Protein AF-A0A2T6CXG4-F1 (afdb_monomer_lite)

pLDDT: mean 84.73, std 13.45, range [51.25, 97.75]

Secondary structure (DSSP, 8-state):
----THHHHHHHHHHHHHHHHHHHHHTTT-GGGGGGTT--HHHHHHHHHHHHHHHHHHHHHHHHHHHGGG-PPPP--

Radius of gyration: 19.8 Å; chains: 1; bounding box: 58×24×47 Å

Sequence (77 aa):
MKLDLRLPIGILFLALGGLLAGYGALTFGSEMYKRSLNINVNFWWGLLLMLFGGLMLVPALLKAKGDDKSTRPPEAD

Structure (mmCIF, N/CA/C/O backbone):
data_AF-A0A2T6CXG4-F1
#
_entry.id   AF-A0A2T6CXG4-F1
#
loop_
_atom_site.group_PDB
_atom_site.id
_atom_site.type_symbol
_atom_site.label_atom_id
_atom_site.label_alt_id
_atom_site.label_comp_id
_atom_site.label_asym_id
_atom_site.label_entity_id
_atom_site.label_seq_id
_atom_site.pdbx_PDB_ins_code
_atom_site.Cartn_x
_atom_site.Cartn_y
_atom_site.Cartn_z
_atom_site.occupancy
_atom_site.B_iso_or_equiv
_atom_site.auth_seq_id
_atom_site.auth_comp_id
_atom_site.auth_asym_id
_atom_site.auth_atom_id
_atom_site.pdbx_PDB_model_num
ATOM 1 N N . MET A 1 1 ? -5.541 -0.417 28.124 1.00 51.25 1 MET A N 1
ATOM 2 C CA . MET A 1 1 ? -6.176 -0.013 26.849 1.00 51.25 1 MET A CA 1
ATOM 3 C C . MET A 1 1 ? -5.752 -1.022 25.789 1.00 51.25 1 MET A C 1
ATOM 5 O O . MET A 1 1 ? -4.556 -1.156 25.568 1.00 51.25 1 MET A O 1
ATOM 9 N N . LYS A 1 2 ? -6.671 -1.812 25.215 1.00 63.97 2 LYS A N 1
ATOM 10 C CA . LYS A 1 2 ? -6.338 -2.708 24.093 1.00 63.97 2 LYS A CA 1
ATOM 11 C C . LYS A 1 2 ? -6.151 -1.824 22.861 1.00 63.97 2 LYS A C 1
ATOM 13 O O . LYS A 1 2 ? -7.136 -1.405 22.268 1.00 63.97 2 LYS A O 1
ATOM 18 N N . LEU A 1 3 ? -4.907 -1.466 22.548 1.00 73.69 3 LEU A N 1
ATOM 19 C CA . LEU A 1 3 ? -4.581 -0.779 21.302 1.00 73.69 3 LEU A CA 1
ATOM 20 C C . LEU A 1 3 ? -4.998 -1.712 20.160 1.00 73.69 3 LEU A C 1
ATOM 22 O O . LEU A 1 3 ? -4.454 -2.810 20.034 1.00 73.69 3 LEU A O 1
ATOM 26 N N . ASP A 1 4 ? -6.002 -1.318 19.383 1.00 79.12 4 ASP A N 1
ATOM 27 C CA . ASP A 1 4 ? -6.476 -2.114 18.256 1.00 79.12 4 ASP A CA 1
ATOM 28 C C . ASP A 1 4 ? -5.411 -2.040 17.154 1.00 79.12 4 ASP A C 1
ATOM 30 O O . ASP A 1 4 ? -5.393 -1.124 16.333 1.00 79.12 4 ASP A O 1
ATOM 34 N N . LEU A 1 5 ? -4.466 -2.987 17.177 1.00 85.25 5 LEU A N 1
ATOM 35 C CA . LEU A 1 5 ? -3.296 -3.037 16.289 1.00 85.25 5 LEU A CA 1
ATOM 36 C C . LEU A 1 5 ? -3.671 -2.986 14.803 1.00 85.25 5 LEU A C 1
ATOM 38 O O . LEU A 1 5 ? -2.858 -2.602 13.968 1.00 85.25 5 LEU A O 1
ATOM 42 N N . ARG A 1 6 ? -4.916 -3.338 14.473 1.00 87.38 6 ARG A N 1
ATOM 43 C CA . ARG A 1 6 ? -5.445 -3.311 13.112 1.00 87.38 6 ARG A CA 1
ATOM 44 C C . ARG A 1 6 ? -5.306 -1.951 12.438 1.00 87.38 6 ARG A C 1
ATOM 46 O O . ARG A 1 6 ? -4.955 -1.895 11.265 1.00 87.38 6 ARG A O 1
ATOM 53 N N . LEU A 1 7 ? -5.566 -0.881 13.183 1.00 89.12 7 LEU A N 1
ATOM 54 C CA . LEU A 1 7 ? -5.594 0.478 12.656 1.00 89.12 7 LEU A CA 1
ATOM 55 C C . LEU A 1 7 ? -4.181 0.983 12.287 1.00 89.12 7 LEU A C 1
ATOM 57 O O . LEU A 1 7 ? -3.976 1.303 11.116 1.00 89.12 7 LEU A O 1
ATOM 61 N N . PRO A 1 8 ? -3.176 0.985 13.192 1.00 91.06 8 PRO A N 1
ATOM 62 C CA . PRO A 1 8 ? -1.821 1.402 12.833 1.00 91.06 8 PRO A CA 1
ATOM 63 C C . PRO A 1 8 ? -1.187 0.483 11.784 1.00 91.06 8 PRO A C 1
ATOM 65 O O . PRO A 1 8 ? -0.553 0.976 10.855 1.00 91.06 8 PRO A O 1
ATOM 68 N N . ILE A 1 9 ? -1.399 -0.835 11.871 1.00 92.38 9 ILE A N 1
ATOM 69 C CA . ILE A 1 9 ? -0.839 -1.782 10.898 1.00 92.38 9 ILE A CA 1
ATOM 70 C C . ILE A 1 9 ? -1.448 -1.557 9.507 1.00 92.38 9 ILE A C 1
ATOM 72 O O . ILE A 1 9 ? -0.711 -1.457 8.529 1.00 92.38 9 ILE A O 1
ATOM 76 N N . GLY A 1 10 ? -2.772 -1.415 9.402 1.00 93.06 10 GLY A N 1
ATOM 77 C CA . GLY A 1 10 ? -3.436 -1.184 8.119 1.00 93.06 10 GLY A CA 1
ATOM 78 C C . GLY A 1 10 ? -3.015 0.129 7.450 1.00 93.06 10 GLY A C 1
ATOM 79 O O . GLY A 1 10 ? -2.779 0.149 6.242 1.00 93.06 10 GLY A O 1
ATOM 80 N N . ILE A 1 11 ? -2.845 1.205 8.232 1.00 93.62 11 ILE A N 1
ATOM 81 C CA . ILE A 1 11 ? -2.346 2.493 7.722 1.00 93.62 11 ILE A CA 1
ATOM 82 C C . ILE A 1 11 ? -0.918 2.351 7.191 1.00 93.62 11 ILE A C 1
ATOM 84 O O . ILE A 1 11 ? -0.626 2.849 6.105 1.00 93.62 11 ILE A O 1
ATOM 88 N N . LEU A 1 12 ? -0.037 1.652 7.914 1.00 95.50 12 LEU A N 1
ATOM 89 C CA . LEU A 1 12 ? 1.342 1.427 7.472 1.00 95.50 12 LEU A CA 1
ATOM 90 C C . LEU A 1 12 ? 1.389 0.655 6.149 1.00 95.50 12 LEU A C 1
ATOM 92 O O . LEU A 1 12 ? 2.117 1.050 5.241 1.00 95.50 12 LEU A O 1
ATOM 96 N N . PHE A 1 13 ? 0.579 -0.398 6.004 1.00 96.44 13 PHE A N 1
ATOM 97 C CA . PHE A 1 13 ? 0.498 -1.161 4.756 1.00 96.44 13 PHE A CA 1
ATOM 98 C C . PHE A 1 13 ? -0.036 -0.332 3.584 1.00 96.44 13 PHE A C 1
ATOM 100 O O . PHE A 1 13 ? 0.509 -0.429 2.486 1.00 96.44 13 PHE A O 1
ATOM 107 N N . LEU A 1 14 ? -1.045 0.520 3.803 1.00 95.69 14 LEU A N 1
ATOM 108 C CA . LEU A 1 14 ? -1.523 1.439 2.765 1.00 95.69 14 LEU A CA 1
ATOM 109 C C . LEU A 1 14 ? -0.470 2.483 2.383 1.00 95.69 14 LEU A C 1
ATOM 111 O O . LEU A 1 14 ? -0.272 2.728 1.197 1.00 95.69 14 LEU A O 1
ATOM 115 N N . ALA 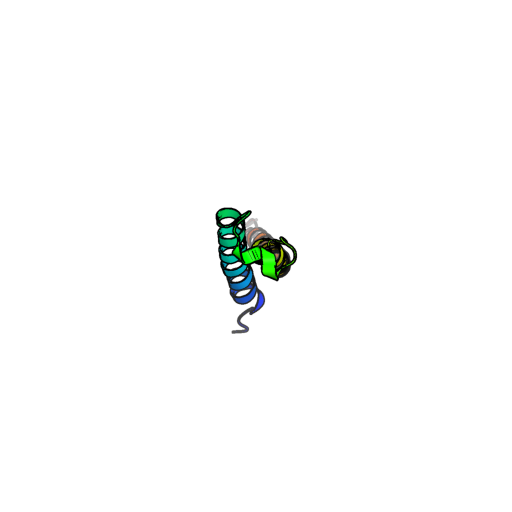A 1 15 ? 0.219 3.080 3.358 1.00 97.31 15 ALA A N 1
ATOM 116 C CA . ALA A 1 15 ? 1.238 4.095 3.101 1.00 97.31 15 ALA A CA 1
ATOM 117 C C . ALA A 1 15 ? 2.434 3.513 2.333 1.00 97.31 15 ALA A C 1
ATOM 119 O O . ALA A 1 15 ? 2.832 4.048 1.299 1.00 97.31 15 ALA A O 1
ATOM 120 N N . LEU A 1 16 ? 2.974 2.384 2.802 1.00 97.56 16 LEU A N 1
ATOM 121 C CA . LEU A 1 16 ? 4.093 1.701 2.151 1.00 97.56 16 LEU A CA 1
ATOM 122 C C 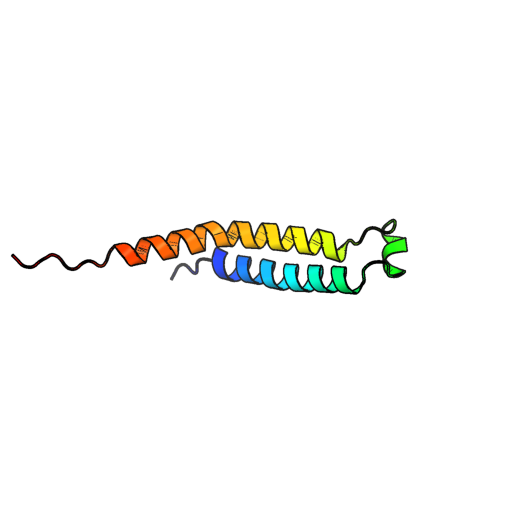. LEU A 1 16 ? 3.691 1.133 0.788 1.00 97.56 16 LEU A C 1
ATOM 124 O O . LEU A 1 16 ? 4.437 1.279 -0.178 1.00 97.56 16 LEU A O 1
ATOM 128 N N . GLY A 1 17 ? 2.506 0.527 0.690 1.00 97.38 17 GLY A N 1
ATOM 129 C CA . GLY A 1 17 ? 1.974 0.010 -0.567 1.00 97.38 17 GLY A CA 1
ATOM 130 C C . GLY A 1 17 ? 1.743 1.116 -1.595 1.00 97.38 17 GLY A C 1
ATOM 131 O O . GLY A 1 17 ? 2.116 0.953 -2.753 1.00 97.38 17 GLY A O 1
ATOM 132 N N . GLY A 1 18 ? 1.212 2.264 -1.169 1.00 97.62 18 GLY A N 1
ATOM 133 C CA . GLY A 1 18 ? 1.020 3.439 -2.017 1.00 97.62 18 GLY A CA 1
ATOM 134 C C . GLY A 1 18 ? 2.339 4.038 -2.493 1.00 97.62 18 GLY A C 1
ATOM 135 O O . GLY A 1 18 ? 2.483 4.329 -3.678 1.00 97.62 18 GLY A O 1
ATOM 136 N N . LEU A 1 19 ? 3.331 4.151 -1.605 1.00 97.75 19 LEU A N 1
ATOM 137 C CA . LEU A 1 19 ? 4.670 4.612 -1.972 1.00 97.75 19 LEU A CA 1
ATOM 138 C C . LEU A 1 19 ? 5.327 3.668 -2.990 1.00 97.75 19 LEU A C 1
ATOM 140 O O . LEU A 1 19 ? 5.866 4.125 -3.996 1.00 97.75 19 LEU A O 1
ATOM 144 N N . LEU A 1 20 ? 5.250 2.355 -2.757 1.00 97.44 20 LEU A N 1
ATOM 145 C CA . LEU A 1 20 ? 5.854 1.349 -3.628 1.00 97.44 20 LEU A CA 1
ATOM 146 C C . LEU A 1 20 ? 5.134 1.248 -4.981 1.00 97.44 20 LEU A C 1
ATOM 148 O O . LEU A 1 20 ? 5.790 1.170 -6.020 1.00 97.44 20 LEU A O 1
ATOM 152 N N . ALA A 1 21 ? 3.800 1.314 -4.988 1.00 97.25 21 ALA A N 1
ATOM 153 C CA . ALA A 1 21 ? 3.009 1.361 -6.212 1.00 97.25 21 ALA A CA 1
ATOM 154 C C . ALA A 1 21 ? 3.269 2.653 -6.996 1.00 97.25 21 ALA A C 1
ATOM 156 O O . ALA A 1 21 ? 3.464 2.599 -8.206 1.00 97.25 21 ALA A O 1
ATOM 157 N N . GLY A 1 22 ? 3.351 3.803 -6.320 1.00 97.06 22 GLY A N 1
ATOM 158 C CA . GLY A 1 22 ? 3.712 5.078 -6.938 1.00 97.06 22 GLY A CA 1
ATOM 159 C C . GLY A 1 22 ? 5.106 5.037 -7.560 1.00 97.06 22 GLY A C 1
ATOM 160 O O . GLY A 1 22 ? 5.274 5.388 -8.725 1.00 97.06 22 GLY A O 1
ATOM 161 N N . TYR A 1 23 ? 6.095 4.515 -6.834 1.00 96.25 23 TYR A N 1
ATOM 162 C CA . TYR A 1 23 ? 7.440 4.303 -7.366 1.00 96.25 23 TYR A CA 1
ATOM 163 C C . TYR A 1 23 ? 7.441 3.356 -8.575 1.00 96.25 23 TYR A C 1
ATOM 165 O O . TYR A 1 23 ? 8.058 3.653 -9.599 1.00 96.25 23 TYR A O 1
ATOM 173 N N . GLY A 1 24 ? 6.710 2.241 -8.494 1.00 94.56 24 GLY A N 1
ATOM 174 C CA . GLY A 1 24 ? 6.519 1.319 -9.611 1.00 94.56 24 GLY A CA 1
ATOM 175 C C . GLY A 1 24 ? 5.911 2.012 -10.833 1.00 94.56 24 GLY A C 1
ATOM 176 O O . GLY A 1 24 ? 6.428 1.864 -11.936 1.00 94.56 24 GLY A O 1
ATOM 177 N N . ALA A 1 25 ? 4.871 2.825 -10.647 1.00 94.62 25 ALA A N 1
ATOM 178 C CA . ALA A 1 25 ? 4.231 3.575 -11.725 1.00 94.62 25 ALA A CA 1
ATOM 179 C C . ALA A 1 25 ? 5.183 4.593 -12.379 1.00 94.62 25 ALA A C 1
ATOM 181 O O . ALA A 1 25 ? 5.238 4.674 -13.602 1.00 94.62 25 ALA A O 1
ATOM 182 N N . LEU A 1 26 ? 5.981 5.317 -11.586 1.00 95.69 26 LEU A N 1
ATOM 183 C CA . LEU A 1 26 ? 6.959 6.288 -12.096 1.00 95.69 26 LEU A CA 1
ATOM 184 C C . LEU A 1 26 ? 8.134 5.636 -12.836 1.00 95.69 26 LEU A C 1
ATOM 186 O O . LEU A 1 26 ? 8.738 6.255 -13.705 1.00 95.69 26 LEU A O 1
ATOM 190 N N . THR A 1 27 ? 8.472 4.394 -12.496 1.00 92.38 27 THR A N 1
ATOM 191 C CA . THR A 1 27 ? 9.609 3.664 -13.083 1.00 92.38 27 THR A CA 1
ATOM 192 C C . THR A 1 27 ? 9.199 2.711 -14.204 1.00 92.38 27 THR A C 1
ATOM 194 O O . THR A 1 27 ? 10.023 1.918 -14.665 1.00 92.38 27 THR A O 1
ATOM 197 N N . PHE A 1 28 ? 7.938 2.752 -14.644 1.00 87.75 28 PHE A N 1
ATOM 198 C CA . PHE A 1 28 ? 7.388 1.819 -15.624 1.00 87.75 28 PHE A CA 1
ATOM 199 C C . PHE A 1 28 ? 8.231 1.786 -16.911 1.00 87.75 28 PHE A C 1
ATOM 201 O O . PHE A 1 28 ? 8.522 2.820 -17.503 1.00 87.75 28 PHE A O 1
ATOM 208 N N . GLY A 1 29 ? 8.655 0.589 -17.332 1.00 83.19 29 GLY A N 1
ATOM 209 C CA . GLY A 1 29 ? 9.518 0.413 -18.509 1.00 83.19 29 GLY A CA 1
ATOM 210 C C . GLY A 1 29 ? 11.012 0.681 -18.283 1.00 83.19 29 GLY A C 1
ATOM 211 O O . GLY A 1 29 ? 11.784 0.596 -19.235 1.00 83.19 29 GLY A O 1
ATOM 212 N N . SER A 1 30 ? 11.449 0.970 -17.051 1.00 89.00 30 SER A N 1
ATOM 213 C CA . SER A 1 30 ? 12.878 1.127 -16.769 1.00 89.00 30 SER A CA 1
ATOM 214 C C . SER A 1 30 ? 13.654 -0.182 -16.941 1.00 89.00 30 SER A C 1
ATOM 216 O O . SER A 1 30 ? 13.151 -1.288 -16.713 1.00 89.00 30 SER A O 1
ATOM 218 N N . GLU A 1 31 ? 14.934 -0.045 -17.282 1.00 87.94 31 GLU A N 1
ATOM 219 C CA . GLU A 1 31 ? 15.843 -1.166 -17.521 1.00 87.94 31 GLU A CA 1
ATOM 220 C C . GLU A 1 31 ? 16.051 -2.065 -16.291 1.00 87.94 31 GLU A C 1
ATOM 222 O O . GLU A 1 31 ? 16.417 -3.235 -16.429 1.00 87.94 31 GLU A O 1
ATOM 227 N N . MET A 1 32 ? 15.745 -1.556 -15.090 1.00 87.75 32 MET A N 1
ATOM 228 C CA . MET A 1 32 ? 15.834 -2.309 -13.837 1.00 87.75 32 MET A CA 1
ATOM 229 C C . MET A 1 32 ? 14.966 -3.576 -13.863 1.00 87.75 32 MET A C 1
ATOM 231 O O . MET A 1 32 ? 15.345 -4.595 -13.284 1.00 87.75 32 MET A O 1
ATOM 235 N N . TYR A 1 33 ? 13.832 -3.538 -14.574 1.00 88.12 33 TYR A N 1
ATOM 236 C CA . TYR A 1 33 ? 12.886 -4.650 -14.632 1.00 88.12 33 TYR A CA 1
ATOM 237 C C . TYR A 1 33 ? 13.334 -5.778 -15.560 1.00 88.12 33 TYR A C 1
ATOM 239 O O . TYR A 1 33 ? 12.739 -6.852 -15.522 1.00 88.12 33 TYR A O 1
ATOM 247 N N . LYS A 1 34 ? 14.420 -5.621 -16.332 1.00 85.38 34 LYS A N 1
ATOM 248 C CA . LYS A 1 34 ? 14.980 -6.727 -17.133 1.00 85.38 34 LYS A CA 1
ATOM 249 C C . LYS A 1 34 ? 15.375 -7.925 -16.264 1.00 85.38 34 LYS A C 1
ATOM 251 O O . LYS A 1 34 ? 15.174 -9.065 -16.670 1.00 85.38 34 LYS A O 1
ATOM 256 N N . ARG A 1 35 ? 15.853 -7.681 -15.035 1.00 86.62 35 ARG A N 1
ATOM 257 C CA . ARG A 1 35 ? 16.139 -8.742 -14.046 1.00 86.62 35 ARG A CA 1
ATOM 258 C C . ARG A 1 35 ? 14.880 -9.446 -13.533 1.00 86.62 35 ARG A C 1
ATOM 260 O O . ARG A 1 35 ? 14.969 -10.524 -12.962 1.00 86.62 35 ARG A O 1
ATOM 267 N N . SER A 1 36 ? 13.721 -8.836 -13.748 1.00 84.19 36 SER A N 1
ATOM 268 C CA . SER A 1 36 ? 12.399 -9.285 -13.322 1.00 84.19 36 SER A CA 1
ATOM 269 C C . SER A 1 36 ? 11.550 -9.792 -14.495 1.00 84.19 36 SER A C 1
ATOM 271 O O . SER A 1 36 ? 10.328 -9.760 -14.400 1.00 84.19 36 SER A O 1
ATOM 273 N N . LEU A 1 37 ? 12.154 -10.190 -15.625 1.00 87.31 37 LEU A N 1
ATOM 274 C CA . LEU A 1 37 ? 11.426 -10.558 -16.855 1.00 87.31 37 LEU A CA 1
ATOM 275 C C . LEU A 1 37 ? 10.547 -9.414 -17.417 1.00 87.31 37 LEU A C 1
ATOM 277 O O . LEU A 1 37 ? 9.501 -9.650 -18.012 1.00 87.31 37 LEU A O 1
ATOM 281 N N . ASN A 1 38 ? 10.975 -8.160 -17.245 1.00 87.38 38 ASN A N 1
ATOM 282 C CA . ASN A 1 38 ? 10.215 -6.940 -17.564 1.00 87.38 38 ASN A CA 1
ATOM 283 C C . ASN A 1 38 ? 8.910 -6.777 -16.764 1.00 87.38 38 ASN A C 1
ATOM 285 O O . ASN A 1 38 ? 8.048 -5.978 -17.128 1.00 87.38 38 ASN A O 1
ATOM 289 N N . ILE A 1 39 ? 8.769 -7.490 -15.646 1.00 89.19 39 ILE A N 1
ATOM 290 C CA . ILE A 1 39 ? 7.632 -7.334 -14.743 1.00 89.19 39 ILE A CA 1
ATOM 291 C C . ILE A 1 39 ? 7.927 -6.193 -13.772 1.00 89.19 39 ILE A C 1
ATOM 293 O O . ILE A 1 39 ? 8.963 -6.171 -13.107 1.00 89.19 39 ILE A O 1
ATOM 297 N N . ASN A 1 40 ? 6.982 -5.264 -13.642 1.00 93.62 40 ASN A N 1
ATOM 298 C CA . ASN A 1 40 ? 7.056 -4.184 -12.667 1.00 93.62 40 ASN A CA 1
ATOM 299 C C . ASN A 1 40 ? 6.706 -4.692 -11.259 1.00 93.62 40 ASN A C 1
ATOM 301 O O . ASN A 1 40 ? 5.586 -4.536 -10.770 1.00 93.62 40 ASN A O 1
ATOM 305 N N . VAL A 1 41 ? 7.675 -5.354 -10.629 1.00 93.50 41 VAL A N 1
ATOM 306 C CA . VAL A 1 41 ? 7.524 -5.997 -9.315 1.00 93.50 41 VAL A CA 1
ATOM 307 C C . VAL A 1 41 ? 7.114 -4.981 -8.244 1.00 93.50 41 VAL A C 1
ATOM 309 O O . VAL A 1 41 ? 6.256 -5.286 -7.422 1.00 93.50 41 VAL A O 1
ATOM 312 N N . ASN A 1 42 ? 7.651 -3.759 -8.292 1.00 95.12 42 ASN A N 1
ATOM 313 C CA . ASN A 1 42 ? 7.318 -2.694 -7.343 1.00 95.12 42 ASN A CA 1
ATOM 314 C C . ASN A 1 42 ? 5.830 -2.331 -7.406 1.00 95.12 42 ASN A C 1
ATOM 316 O O . ASN A 1 42 ? 5.156 -2.280 -6.381 1.00 95.12 42 ASN A O 1
ATOM 320 N N . PHE A 1 43 ? 5.288 -2.156 -8.613 1.00 95.06 43 PHE A N 1
ATOM 321 C CA . PHE A 1 43 ? 3.879 -1.824 -8.781 1.00 95.06 43 PHE A CA 1
ATOM 322 C C . PHE A 1 43 ? 2.959 -2.931 -8.247 1.00 95.06 43 PHE A C 1
ATOM 324 O O . PHE A 1 43 ? 2.080 -2.665 -7.428 1.00 95.06 43 PHE A O 1
ATOM 331 N N . TRP A 1 44 ? 3.199 -4.182 -8.652 1.00 95.75 44 TRP A N 1
ATOM 332 C CA . TRP A 1 44 ? 2.362 -5.318 -8.254 1.00 95.75 44 TRP A CA 1
ATOM 333 C C . TRP A 1 44 ? 2.417 -5.613 -6.755 1.00 95.75 44 TRP A C 1
ATOM 335 O O . TRP A 1 44 ? 1.375 -5.829 -6.135 1.00 95.75 44 TRP A O 1
ATOM 345 N N . TRP A 1 45 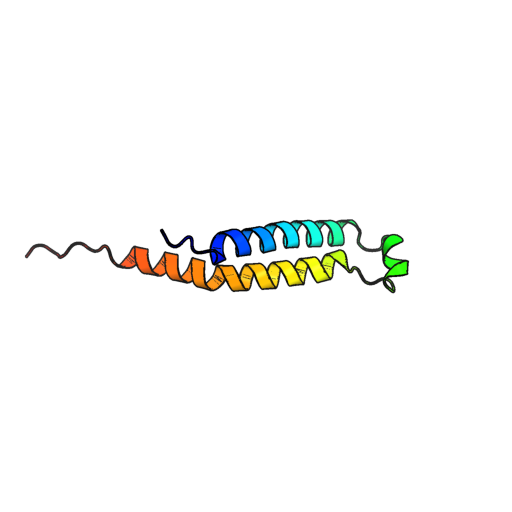? 3.602 -5.571 -6.144 1.00 96.81 45 TRP A N 1
ATOM 346 C CA . TRP A 1 45 ? 3.719 -5.734 -4.695 1.00 96.81 45 TRP A CA 1
ATOM 347 C C . TRP A 1 45 ? 3.133 -4.550 -3.932 1.00 96.81 45 TRP A C 1
ATOM 349 O O . TRP A 1 45 ? 2.504 -4.757 -2.897 1.00 96.81 45 TRP A O 1
ATOM 359 N N . GLY A 1 46 ? 3.259 -3.328 -4.456 1.00 97.25 46 GLY A N 1
ATOM 360 C CA . GLY A 1 46 ? 2.593 -2.154 -3.898 1.00 97.25 46 GLY A CA 1
ATOM 361 C C . GLY A 1 46 ? 1.071 -2.313 -3.870 1.00 97.25 46 GLY A C 1
ATOM 362 O O . GLY A 1 46 ? 0.449 -2.085 -2.832 1.00 97.25 46 GLY A O 1
ATOM 363 N N . LEU A 1 47 ? 0.470 -2.796 -4.966 1.00 97.00 47 LEU A N 1
ATOM 364 C CA . LEU A 1 47 ? -0.962 -3.118 -5.022 1.00 97.00 47 LEU A CA 1
ATOM 365 C C . LEU A 1 47 ? -1.357 -4.196 -4.004 1.00 97.00 47 LEU A C 1
ATOM 367 O O . LEU A 1 47 ? -2.377 -4.054 -3.332 1.00 97.00 47 LEU A O 1
ATOM 37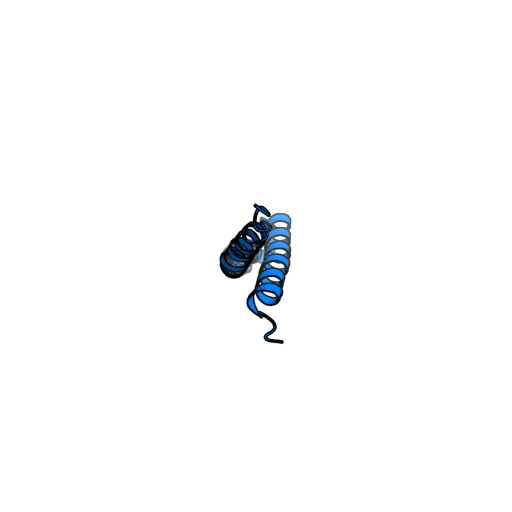1 N N . LEU A 1 48 ? -0.553 -5.254 -3.859 1.00 97.31 48 LEU A N 1
ATOM 372 C CA . LEU A 1 48 ? -0.817 -6.340 -2.911 1.00 97.31 48 LEU A CA 1
ATOM 373 C C . LEU A 1 48 ? -0.791 -5.836 -1.457 1.00 97.31 48 LEU A C 1
ATOM 375 O O . LEU A 1 48 ? -1.697 -6.142 -0.681 1.00 97.31 48 LEU A O 1
ATOM 379 N N . LEU A 1 49 ? 0.194 -5.003 -1.102 1.00 96.44 49 LEU A N 1
ATOM 380 C CA . LEU A 1 49 ? 0.279 -4.361 0.215 1.00 96.44 49 LEU A CA 1
ATOM 381 C C . LEU A 1 49 ? -0.917 -3.436 0.475 1.00 96.44 49 LEU A C 1
ATOM 383 O O . LEU A 1 49 ? -1.480 -3.462 1.569 1.00 96.44 49 LEU A O 1
ATOM 387 N N . MET A 1 50 ? -1.345 -2.660 -0.527 1.00 96.12 50 MET A N 1
ATOM 388 C CA . MET A 1 50 ? -2.524 -1.802 -0.391 1.00 96.12 50 MET A CA 1
ATOM 389 C C . MET A 1 50 ? -3.814 -2.604 -0.225 1.00 96.12 50 MET A C 1
ATOM 391 O O . MET A 1 50 ? -4.641 -2.248 0.611 1.00 96.12 50 MET A O 1
ATOM 395 N N . LEU A 1 51 ? -3.978 -3.703 -0.969 1.00 96.69 51 LEU A N 1
ATOM 396 C CA . LEU A 1 51 ? -5.113 -4.610 -0.810 1.00 96.69 51 LEU A CA 1
ATOM 397 C C . LEU A 1 51 ? -5.152 -5.171 0.617 1.00 96.69 51 LEU A C 1
ATOM 399 O O . LEU A 1 51 ? -6.191 -5.123 1.270 1.00 96.69 51 LEU A O 1
ATOM 403 N N . PHE A 1 52 ? -4.013 -5.637 1.130 1.00 95.44 52 PHE A N 1
ATOM 404 C CA . PHE A 1 52 ? -3.909 -6.166 2.489 1.00 95.44 52 PHE A CA 1
ATOM 405 C C . PHE A 1 52 ? -4.211 -5.106 3.564 1.00 95.44 52 PHE A C 1
ATOM 407 O O . PHE A 1 52 ? -5.032 -5.340 4.454 1.00 95.44 52 PHE A O 1
ATOM 414 N N . GLY A 1 53 ? -3.608 -3.917 3.461 1.00 94.00 53 GLY A N 1
ATOM 415 C CA . GLY A 1 53 ? -3.860 -2.804 4.383 1.00 94.00 53 GLY A CA 1
ATOM 416 C C . GLY A 1 53 ? -5.315 -2.331 4.352 1.00 94.00 53 GLY A C 1
ATOM 417 O O . GLY A 1 53 ? -5.924 -2.111 5.401 1.00 94.00 53 GLY A O 1
ATOM 418 N N . GLY A 1 54 ? -5.907 -2.261 3.156 1.00 93.06 54 GLY A N 1
ATOM 419 C CA . GLY A 1 54 ? -7.320 -1.955 2.955 1.00 93.06 54 GLY A CA 1
ATOM 420 C C . GLY A 1 54 ? -8.234 -2.980 3.624 1.00 93.06 54 GLY A C 1
ATOM 421 O O . GLY A 1 54 ? -9.113 -2.597 4.392 1.00 93.06 54 GLY A O 1
ATOM 422 N N . LEU A 1 55 ? -7.988 -4.278 3.425 1.00 92.88 55 LEU A N 1
ATOM 423 C CA . LEU A 1 55 ? -8.761 -5.349 4.068 1.00 92.88 55 LEU A CA 1
ATOM 424 C C . LEU A 1 55 ? -8.702 -5.284 5.603 1.00 92.88 55 LEU A C 1
ATOM 426 O O . LEU A 1 55 ? -9.700 -5.576 6.262 1.00 92.88 55 LEU A O 1
ATOM 430 N N . MET A 1 56 ? -7.577 -4.860 6.188 1.00 88.12 56 MET A N 1
ATOM 431 C CA . MET A 1 56 ? -7.476 -4.636 7.637 1.00 88.12 56 MET A CA 1
ATOM 432 C C . MET A 1 56 ? -8.261 -3.407 8.118 1.00 88.12 56 MET A C 1
ATOM 434 O O . MET A 1 56 ? -8.808 -3.434 9.224 1.00 88.12 56 MET A O 1
ATOM 438 N N . LEU A 1 57 ? -8.326 -2.345 7.310 1.00 87.56 57 LEU A N 1
ATOM 439 C CA . LEU A 1 57 ? -8.970 -1.077 7.667 1.00 87.56 57 LEU A CA 1
ATOM 440 C C . 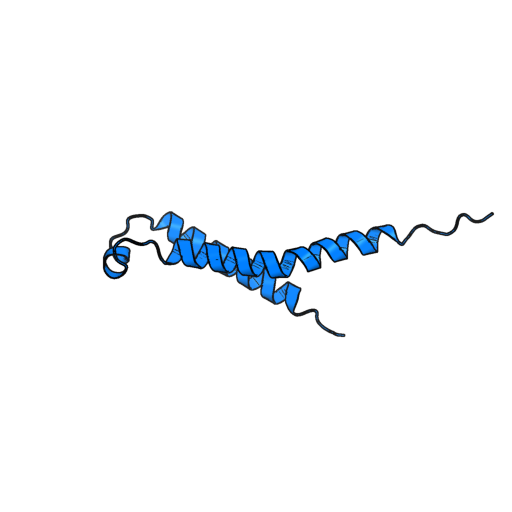LEU A 1 57 ? -10.481 -1.061 7.428 1.00 87.56 57 LEU A C 1
ATOM 442 O O . LEU A 1 57 ? -11.197 -0.450 8.216 1.00 87.56 57 LEU 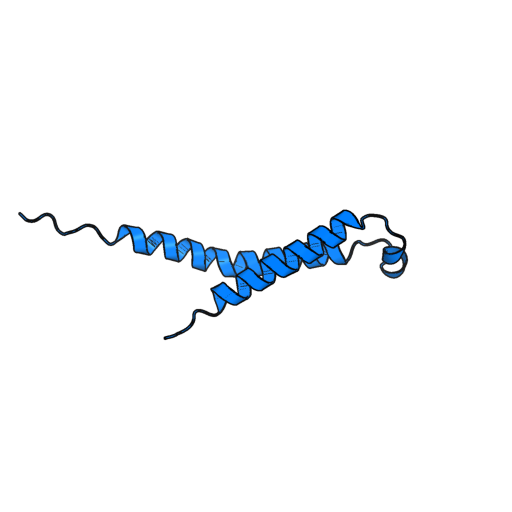A O 1
ATOM 446 N N . VAL A 1 58 ? -10.986 -1.748 6.400 1.00 86.00 58 VAL A N 1
ATOM 447 C CA . VAL A 1 58 ? -12.423 -1.820 6.072 1.00 86.00 58 VAL A CA 1
ATOM 448 C C . VAL A 1 58 ? -13.299 -2.135 7.300 1.00 86.00 58 VAL A C 1
ATOM 450 O O . VAL A 1 58 ? -14.179 -1.333 7.609 1.00 86.00 58 VAL A O 1
ATOM 453 N N . PRO A 1 59 ? -13.071 -3.217 8.069 1.00 79.38 59 PRO A N 1
ATOM 454 C CA . PRO A 1 59 ? -13.894 -3.518 9.241 1.00 79.38 59 PRO A CA 1
ATOM 455 C C . PRO A 1 59 ? -13.713 -2.509 10.386 1.00 79.38 59 PRO A C 1
ATOM 457 O O . PRO A 1 59 ? -14.660 -2.259 11.129 1.00 79.38 59 PRO A O 1
ATOM 460 N N . ALA A 1 60 ? -12.528 -1.904 10.526 1.00 77.69 60 ALA A N 1
ATOM 461 C CA . ALA A 1 60 ? -12.279 -0.877 11.537 1.00 77.69 60 ALA A CA 1
ATOM 462 C C . ALA A 1 60 ? -13.064 0.415 11.237 1.00 77.69 60 ALA A C 1
ATOM 464 O O . ALA A 1 60 ? -13.693 0.984 12.127 1.00 77.69 60 ALA A O 1
ATOM 465 N N . LEU A 1 61 ? -13.092 0.831 9.969 1.00 75.06 61 LEU A N 1
ATOM 466 C CA . LEU A 1 61 ? -13.823 2.012 9.503 1.00 75.06 61 LEU A CA 1
ATOM 467 C C . LEU A 1 61 ? -15.343 1.794 9.520 1.00 75.06 61 LEU A C 1
ATOM 469 O O . LEU A 1 61 ? -16.093 2.699 9.883 1.00 75.06 61 LEU A O 1
ATOM 473 N N . LEU A 1 62 ? -15.808 0.589 9.172 1.00 79.06 62 LEU A N 1
ATOM 474 C CA . LEU A 1 62 ? -17.229 0.231 9.241 1.00 79.06 62 LEU A CA 1
ATOM 475 C C . LEU A 1 62 ? -17.756 0.234 10.684 1.00 79.06 62 LEU A C 1
ATOM 477 O O . LEU A 1 62 ? -18.888 0.657 10.913 1.00 79.06 62 LEU A O 1
ATOM 481 N N . LYS A 1 63 ? -16.939 -0.183 11.660 1.00 67.81 63 LYS A N 1
ATOM 482 C CA . LYS A 1 63 ? -17.307 -0.185 13.083 1.00 67.81 63 LYS A CA 1
ATOM 483 C C . LYS A 1 63 ? -17.393 1.227 13.672 1.00 67.81 63 LYS A C 1
ATOM 485 O O . LYS A 1 63 ? -18.364 1.529 14.357 1.00 67.81 63 LYS A O 1
ATOM 490 N N . ALA A 1 64 ? -16.453 2.110 13.328 1.00 61.94 64 ALA A N 1
ATOM 491 C CA . ALA A 1 64 ? -16.465 3.508 13.776 1.00 61.94 64 ALA A CA 1
ATOM 492 C C . ALA A 1 64 ? -17.743 4.268 13.359 1.00 61.94 64 ALA A C 1
ATOM 494 O O . ALA A 1 64 ? -18.195 5.164 14.062 1.00 61.94 64 ALA A O 1
ATOM 495 N N . LYS A 1 65 ? -18.360 3.881 12.235 1.00 58.97 65 LYS A N 1
ATOM 496 C CA . LYS A 1 65 ? -19.604 4.479 11.725 1.00 58.97 65 LYS A CA 1
ATOM 497 C C . LYS A 1 65 ? -20.878 3.959 12.417 1.00 58.97 65 LYS A C 1
ATOM 499 O O . LYS A 1 65 ? -21.946 4.541 12.234 1.00 58.97 65 LYS A O 1
ATOM 504 N N . GLY A 1 66 ? -20.789 2.860 13.170 1.00 58.72 66 GLY A N 1
ATOM 505 C CA . GLY A 1 66 ? -21.905 2.286 13.931 1.00 58.72 66 GLY A CA 1
ATOM 506 C C . GLY A 1 66 ? -22.093 2.926 15.308 1.00 58.72 66 GLY A C 1
ATOM 507 O O . GLY A 1 66 ? -23.230 3.165 15.710 1.00 58.72 66 GLY A O 1
ATOM 508 N N . ASP A 1 67 ? -20.993 3.261 15.986 1.00 58.91 67 ASP A N 1
ATOM 509 C CA . ASP A 1 67 ? -21.013 3.813 17.350 1.00 58.91 67 ASP A CA 1
ATOM 510 C C . ASP A 1 67 ? -21.596 5.245 17.403 1.00 58.91 67 ASP A C 1
ATOM 512 O O . ASP A 1 67 ? -22.262 5.610 18.370 1.00 58.91 67 ASP A O 1
ATOM 516 N N . ASP A 1 68 ? -21.457 6.018 16.319 1.00 59.53 68 ASP A N 1
ATOM 517 C CA . ASP A 1 68 ? -21.996 7.384 16.156 1.00 59.53 68 ASP A CA 1
ATOM 518 C C . ASP A 1 68 ? -23.540 7.455 16.171 1.00 59.53 68 ASP A C 1
ATOM 520 O O . ASP A 1 68 ? -24.133 8.481 16.490 1.00 59.53 68 ASP A O 1
ATOM 524 N N . LYS A 1 69 ? -24.242 6.349 15.879 1.00 55.88 69 LYS A N 1
ATOM 525 C CA . LYS A 1 69 ? -25.718 6.337 15.842 1.00 55.88 69 LYS A CA 1
ATOM 526 C C . LYS A 1 69 ? -26.390 6.024 17.182 1.00 55.88 69 LYS A C 1
ATOM 528 O O . LYS A 1 69 ? -27.615 6.117 17.256 1.00 55.88 69 LYS A O 1
ATOM 533 N N . SER A 1 70 ? -25.633 5.654 18.219 1.00 57.06 70 SER A N 1
ATOM 534 C CA . SER A 1 70 ? -26.192 5.213 19.509 1.00 57.06 70 SER A CA 1
ATOM 535 C C . SER A 1 70 ? -26.417 6.344 20.523 1.00 57.06 70 SER A C 1
ATOM 537 O O . SER A 1 70 ? -26.962 6.090 21.595 1.00 57.06 70 SER A O 1
ATOM 539 N N . THR A 1 71 ? -26.049 7.588 20.215 1.00 59.03 71 THR A N 1
ATOM 540 C CA . THR A 1 71 ? -26.282 8.742 21.096 1.00 59.03 71 THR A CA 1
ATOM 541 C C . THR A 1 71 ? -27.515 9.527 20.650 1.00 59.03 71 THR A C 1
ATOM 543 O O . THR A 1 71 ? -27.415 10.674 20.221 1.00 59.03 71 THR A O 1
ATOM 546 N N . ARG A 1 72 ? -28.701 8.915 20.727 1.00 62.62 72 ARG A N 1
ATOM 547 C CA . ARG A 1 72 ? -29.942 9.695 20.842 1.00 62.62 72 ARG A CA 1
ATOM 548 C C . ARG A 1 72 ? -30.283 9.770 22.327 1.00 62.62 72 ARG A C 1
ATOM 550 O O . ARG A 1 72 ? -30.393 8.707 22.941 1.00 62.62 72 ARG A O 1
ATOM 557 N N . PRO A 1 73 ? -30.391 10.968 22.925 1.00 65.19 73 PRO A N 1
ATOM 558 C CA . PRO A 1 73 ? -30.931 11.090 24.271 1.00 65.19 73 PRO A CA 1
ATOM 559 C C . PRO A 1 73 ? -32.321 10.441 24.308 1.00 65.19 73 PRO A C 1
ATOM 561 O O . PRO A 1 73 ? -33.033 10.532 23.303 1.00 65.19 73 PRO A O 1
ATOM 564 N N . PRO A 1 74 ? -32.721 9.799 25.417 1.00 67.81 74 PRO A N 1
ATOM 565 C CA . PRO A 1 74 ? -34.122 9.462 25.609 1.00 67.81 74 PRO A CA 1
ATOM 566 C C . PRO A 1 74 ? -34.921 10.765 25.509 1.00 67.81 74 PRO A C 1
ATOM 568 O O . PRO A 1 74 ? -34.569 11.742 26.176 1.00 67.81 74 PRO A O 1
ATOM 571 N N . GLU A 1 75 ? -35.939 10.799 24.648 1.00 70.12 75 GLU A N 1
ATOM 572 C CA . GLU A 1 75 ? -36.985 11.818 24.737 1.00 70.12 75 GLU A CA 1
ATOM 573 C C . GLU A 1 75 ? -37.503 11.806 26.179 1.00 70.12 75 GLU A C 1
ATOM 575 O O . GLU A 1 75 ? -37.860 10.759 26.723 1.00 70.12 75 GLU A O 1
ATOM 580 N N . ALA A 1 76 ? -37.378 12.957 26.837 1.00 70.44 76 ALA A N 1
ATOM 581 C CA . ALA A 1 76 ? -37.894 13.172 28.173 1.00 70.44 76 ALA A CA 1
ATOM 582 C C . ALA A 1 76 ? -39.395 13.444 28.037 1.00 70.44 76 ALA A C 1
ATOM 584 O O . ALA A 1 76 ? -39.777 14.579 27.749 1.00 70.44 76 ALA A O 1
ATOM 585 N N . ASP A 1 77 ? -40.192 12.390 28.207 1.00 66.88 77 ASP A N 1
ATOM 586 C CA . ASP A 1 77 ? -41.647 12.451 28.382 1.00 66.88 77 ASP A CA 1
ATOM 587 C C . ASP A 1 77 ? -42.014 12.477 29.875 1.00 66.88 77 ASP A C 1
ATOM 589 O O . ASP A 1 77 ? -41.421 11.687 30.653 1.00 66.88 77 ASP A O 1
#

Foldseek 3Di:
DPPPVLQVQLVVLLVQLVVQLVVLVVCQPPPVCVVVVSDSPSNVVSVVSNVVSCVSCVVVVVVVVVVVPPPDPPDDD